Protein AF-A0A936KI25-F1 (afdb_monomer_lite)

Secondary structure (DSSP, 8-state):
---SS--EEE-GGGGSTTSHHHHHGGGS-GGGEEE--TT--S-HHHHHHHHHHHHT--HHHHHHHHHHHHHHHH-

Sequence (75 aa):
MVQNGCVISIGTAILNPKSILNTYISAIDLDSIFLETDDSTISIKTVYDQIKFLKSIELESLISILQNNFNKTFR

Radius of gyration: 11.97 Å; chains: 1; bounding box: 32×26×32 Å
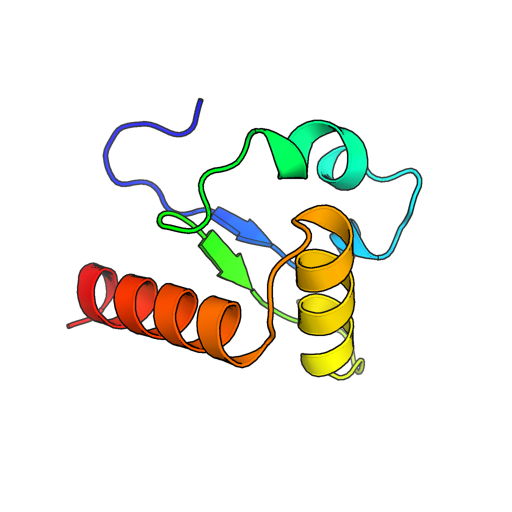
Foldseek 3Di:
DDDDLAAEEDEPLLVDCPRVCLVCVCVDDLLRYDYDHPPDPDDSVSVLVSSCVSNVDDSVVSVVSNVNSCVVPPD

Structure (mmCIF, N/CA/C/O backbone):
data_AF-A0A936KI25-F1
#
_entry.id   AF-A0A936KI25-F1
#
loop_
_atom_site.group_PDB
_atom_site.id
_atom_site.type_symbol
_atom_site.label_atom_id
_atom_site.label_alt_id
_atom_site.label_comp_id
_atom_site.label_asym_id
_atom_site.label_entity_id
_atom_site.label_seq_id
_atom_site.pdbx_PDB_ins_code
_atom_site.Cartn_x
_atom_site.Cartn_y
_atom_site.Cartn_z
_atom_site.occupancy
_atom_site.B_iso_or_equiv
_atom_site.auth_seq_id
_atom_site.auth_comp_id
_atom_site.auth_asym_id
_atom_site.auth_atom_id
_atom_site.pdbx_PDB_model_num
ATOM 1 N N . MET A 1 1 ? -14.340 -2.700 -9.132 1.00 53.62 1 MET A N 1
ATOM 2 C CA . MET A 1 1 ? -14.407 -2.074 -7.793 1.00 53.62 1 MET A CA 1
ATOM 3 C C . MET A 1 1 ? -14.395 -3.195 -6.776 1.00 53.62 1 MET A C 1
ATOM 5 O O . MET A 1 1 ? -15.106 -4.169 -6.994 1.00 53.62 1 MET A O 1
ATOM 9 N N . VAL A 1 2 ? -13.585 -3.097 -5.724 1.00 57.22 2 VAL A N 1
ATOM 10 C CA . VAL A 1 2 ? -13.701 -4.009 -4.579 1.00 57.22 2 VAL A CA 1
ATOM 11 C C . VAL A 1 2 ? -14.912 -3.554 -3.769 1.00 57.22 2 VAL A C 1
ATOM 13 O O . VAL A 1 2 ? -15.037 -2.376 -3.454 1.00 57.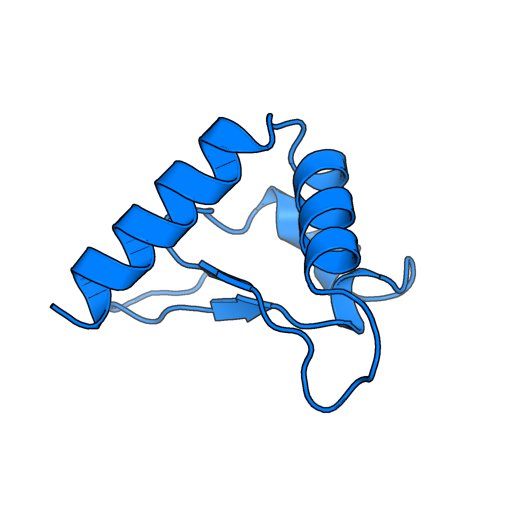22 2 VAL A O 1
ATOM 16 N N . GLN A 1 3 ? -15.865 -4.456 -3.560 1.00 66.06 3 GLN A N 1
ATOM 17 C CA . GLN A 1 3 ? -17.142 -4.196 -2.892 1.00 66.06 3 GLN A CA 1
ATOM 18 C C . GLN A 1 3 ? -17.377 -5.278 -1.830 1.00 66.06 3 GLN A C 1
ATOM 20 O O . GLN A 1 3 ? -16.747 -6.331 -1.877 1.00 66.06 3 GLN A O 1
ATOM 25 N N . ASN A 1 4 ? -18.295 -5.019 -0.893 1.00 69.88 4 ASN A N 1
ATOM 26 C CA . ASN A 1 4 ? -18.763 -5.958 0.141 1.00 69.88 4 ASN A CA 1
ATOM 27 C C . ASN A 1 4 ? -17.748 -6.318 1.240 1.00 69.88 4 ASN A C 1
ATOM 29 O O . ASN A 1 4 ? -17.632 -7.476 1.625 1.00 69.88 4 ASN A O 1
ATOM 33 N N . GLY A 1 5 ? -17.031 -5.327 1.777 1.00 75.81 5 GLY A N 1
ATOM 34 C CA . GLY A 1 5 ? -16.153 -5.546 2.937 1.00 75.81 5 GLY A CA 1
ATOM 35 C C . GLY A 1 5 ? -14.866 -6.314 2.624 1.00 75.81 5 GLY A C 1
ATOM 36 O O . GLY A 1 5 ? -14.135 -6.676 3.539 1.00 75.81 5 GLY A O 1
ATOM 37 N N . CYS A 1 6 ? -14.570 -6.546 1.344 1.00 84.00 6 CYS A N 1
ATOM 38 C CA . CYS A 1 6 ? -13.284 -7.075 0.916 1.00 84.00 6 CYS A CA 1
ATOM 39 C C . CYS A 1 6 ? -12.168 -6.035 1.095 1.00 84.00 6 CYS A C 1
ATOM 41 O O . CYS A 1 6 ? -12.368 -4.841 0.868 1.00 84.00 6 CYS A O 1
ATOM 43 N N . VAL A 1 7 ? -10.982 -6.529 1.445 1.00 89.50 7 VAL A N 1
ATOM 44 C CA . VAL A 1 7 ? -9.750 -5.752 1.626 1.00 89.50 7 VAL A CA 1
ATOM 45 C C . VAL A 1 7 ? -8.703 -6.292 0.652 1.00 89.50 7 VAL A C 1
ATOM 47 O O . VAL A 1 7 ? -8.672 -7.497 0.395 1.00 89.50 7 VAL A O 1
ATOM 50 N N . ILE A 1 8 ? -7.872 -5.423 0.080 1.00 92.06 8 ILE A N 1
ATOM 51 C CA . ILE A 1 8 ? -6.830 -5.810 -0.885 1.00 92.06 8 ILE A CA 1
ATOM 52 C C . ILE A 1 8 ? -5.479 -5.840 -0.177 1.00 92.06 8 ILE A C 1
ATOM 54 O O . ILE A 1 8 ? -5.044 -4.811 0.331 1.00 92.06 8 ILE A O 1
ATOM 58 N N . SER A 1 9 ? -4.782 -6.974 -0.195 1.00 93.44 9 SER A N 1
ATOM 59 C CA . SER A 1 9 ? -3.363 -6.999 0.176 1.00 93.44 9 SER A CA 1
ATOM 60 C C . SER A 1 9 ? -2.500 -6.685 -1.044 1.00 93.44 9 SER A C 1
ATOM 62 O O . SER A 1 9 ? -2.724 -7.235 -2.125 1.00 93.44 9 SER A O 1
ATOM 64 N N . ILE A 1 10 ? -1.560 -5.751 -0.902 1.00 95.56 10 ILE A N 1
ATOM 65 C CA . ILE A 1 10 ? -0.658 -5.315 -1.971 1.00 95.56 10 ILE A CA 1
ATOM 66 C C . ILE A 1 10 ? 0.777 -5.656 -1.573 1.00 95.56 10 ILE A C 1
ATOM 68 O O . ILE A 1 10 ? 1.358 -5.031 -0.684 1.00 95.56 10 ILE A O 1
ATOM 72 N N . GLY A 1 11 ? 1.336 -6.636 -2.278 1.00 95.44 11 GLY A N 1
ATOM 73 C CA . GLY A 1 11 ? 2.706 -7.102 -2.112 1.00 95.44 11 GLY A CA 1
ATOM 74 C C . GLY A 1 11 ? 3.723 -6.437 -3.041 1.00 95.44 11 GLY A C 1
ATOM 75 O O . GLY A 1 11 ? 3.520 -5.357 -3.609 1.00 95.44 11 GLY A O 1
ATOM 76 N N . THR A 1 12 ? 4.833 -7.133 -3.263 1.00 96.62 12 THR A N 1
ATOM 77 C CA . THR A 1 12 ? 6.012 -6.643 -3.996 1.00 96.62 12 THR A CA 1
ATOM 78 C C . THR A 1 12 ? 5.765 -6.373 -5.476 1.00 96.62 12 THR A C 1
ATOM 80 O O . THR A 1 12 ? 6.518 -5.627 -6.106 1.00 96.62 12 THR A O 1
ATOM 83 N N . ALA A 1 13 ? 4.676 -6.899 -6.039 1.00 95.31 13 ALA A N 1
ATOM 84 C CA . ALA A 1 13 ? 4.282 -6.654 -7.421 1.00 95.31 13 ALA A CA 1
ATOM 85 C C . ALA A 1 13 ? 4.100 -5.158 -7.748 1.00 95.31 13 ALA A C 1
ATOM 87 O O . ALA A 1 13 ? 4.244 -4.774 -8.910 1.00 95.31 13 ALA A O 1
ATOM 88 N N . ILE A 1 14 ? 3.825 -4.298 -6.756 1.00 96.38 14 ILE A N 1
ATOM 89 C CA . ILE A 1 14 ? 3.743 -2.838 -6.948 1.00 96.38 14 ILE A CA 1
ATOM 90 C C . ILE A 1 14 ? 5.098 -2.200 -7.297 1.00 96.38 14 ILE A C 1
ATOM 92 O O . ILE A 1 14 ? 5.144 -1.117 -7.876 1.00 96.38 14 ILE A O 1
ATOM 96 N N . LEU A 1 15 ? 6.212 -2.870 -6.999 1.00 95.88 15 LEU A N 1
ATOM 97 C CA . LEU A 1 15 ? 7.559 -2.366 -7.278 1.00 95.88 15 LEU A CA 1
ATOM 98 C C . LEU A 1 15 ? 7.955 -2.510 -8.748 1.00 95.88 15 LEU A C 1
ATOM 100 O O . LEU A 1 15 ? 8.891 -1.858 -9.197 1.00 95.88 15 LEU A O 1
ATOM 104 N N . ASN A 1 16 ? 7.255 -3.353 -9.510 1.00 95.19 16 ASN A N 1
ATOM 105 C CA . ASN A 1 16 ? 7.471 -3.483 -10.943 1.00 95.19 16 ASN A CA 1
ATOM 106 C C . ASN A 1 16 ? 6.669 -2.398 -11.687 1.00 95.19 16 ASN A C 1
ATOM 108 O O . ASN A 1 16 ? 5.440 -2.496 -11.720 1.00 95.19 16 ASN A O 1
ATOM 112 N N . PRO A 1 17 ? 7.307 -1.429 -12.373 1.00 91.81 17 PRO A N 1
ATOM 113 C CA . PRO A 1 17 ? 6.597 -0.366 -13.091 1.00 91.81 17 PRO A CA 1
ATOM 114 C C . PRO A 1 17 ? 5.676 -0.873 -14.210 1.00 91.81 17 PRO A C 1
ATOM 116 O O . PRO A 1 17 ? 4.753 -0.175 -14.614 1.00 91.81 17 PRO A O 1
ATOM 119 N N . LYS A 1 18 ? 5.913 -2.093 -14.714 1.00 94.69 18 LYS A N 1
ATOM 120 C CA . LYS A 1 18 ? 5.062 -2.755 -15.719 1.00 94.69 18 LYS A CA 1
ATOM 121 C C . LYS A 1 18 ? 3.881 -3.510 -15.106 1.00 94.69 18 LYS A C 1
ATOM 123 O O . LYS A 1 18 ? 3.068 -4.063 -15.840 1.00 94.69 18 LYS A O 1
ATOM 128 N N . SER A 1 19 ? 3.805 -3.588 -13.779 1.00 94.81 19 SER A N 1
ATOM 129 C CA . SER A 1 19 ? 2.685 -4.211 -13.087 1.00 94.81 19 SER A CA 1
ATOM 130 C C . SER A 1 19 ? 1.416 -3.412 -13.324 1.00 94.81 19 SER A C 1
ATOM 132 O O . SER A 1 19 ? 1.399 -2.192 -13.166 1.00 94.81 19 SER A O 1
ATOM 134 N N . ILE A 1 20 ? 0.330 -4.124 -13.610 1.00 93.69 20 ILE A N 1
ATOM 135 C CA . ILE A 1 20 ? -1.007 -3.546 -13.740 1.00 93.69 20 ILE A CA 1
ATOM 136 C C . ILE A 1 20 ? -1.431 -2.783 -12.474 1.00 93.69 20 ILE A C 1
ATOM 138 O O . ILE A 1 20 ? -2.196 -1.824 -12.550 1.00 93.69 20 ILE A O 1
ATOM 142 N N . LEU A 1 21 ? -0.873 -3.142 -11.310 1.00 92.94 21 LEU A N 1
ATOM 143 C CA . LEU A 1 21 ? -1.104 -2.421 -10.061 1.00 92.94 21 LEU A CA 1
ATOM 144 C C . LEU A 1 21 ? -0.631 -0.965 -10.140 1.00 92.94 21 LEU A C 1
ATOM 146 O O . LEU A 1 21 ? -1.347 -0.096 -9.659 1.00 92.94 21 LEU A O 1
ATOM 150 N N . ASN A 1 22 ? 0.494 -0.664 -10.802 1.00 93.06 22 ASN A N 1
ATOM 151 C CA . ASN A 1 22 ? 0.944 0.726 -10.977 1.00 93.06 22 ASN A CA 1
ATOM 152 C C . ASN A 1 22 ? -0.056 1.554 -11.800 1.00 93.06 22 ASN A C 1
ATOM 154 O O . ASN A 1 22 ? -0.173 2.757 -11.585 1.00 93.06 22 ASN A O 1
ATOM 158 N N . THR A 1 23 ? -0.812 0.921 -12.703 1.00 91.56 23 THR A N 1
ATOM 159 C CA . THR A 1 23 ? -1.853 1.588 -13.497 1.00 91.56 23 THR A CA 1
ATOM 160 C C . THR A 1 23 ? -3.104 1.899 -12.677 1.00 91.56 23 THR A C 1
ATOM 162 O O . THR A 1 23 ? -3.705 2.954 -12.864 1.00 91.56 23 THR A O 1
ATOM 165 N N . TYR A 1 24 ? -3.507 1.002 -11.772 1.00 91.69 24 TYR A N 1
ATOM 166 C CA . TYR A 1 24 ? -4.792 1.114 -11.069 1.00 91.69 24 TYR A CA 1
ATOM 167 C C . TYR A 1 24 ? -4.694 1.570 -9.616 1.00 91.69 24 TYR A C 1
ATOM 169 O O . TYR A 1 24 ? -5.724 1.895 -9.029 1.00 91.69 24 TYR A O 1
ATOM 177 N N . ILE A 1 25 ? -3.495 1.638 -9.030 1.00 92.69 25 ILE A N 1
ATOM 178 C CA . ILE A 1 25 ? -3.315 1.989 -7.616 1.00 92.69 25 ILE A CA 1
ATOM 179 C C . ILE A 1 25 ? -3.968 3.323 -7.265 1.00 92.69 25 ILE A C 1
ATOM 181 O O . ILE A 1 25 ? -4.560 3.441 -6.200 1.00 92.69 25 ILE A O 1
ATOM 185 N N . SER A 1 26 ? -3.939 4.307 -8.168 1.00 90.69 26 SER A N 1
ATOM 186 C CA . SER A 1 26 ? -4.563 5.617 -7.965 1.00 90.69 26 SER A CA 1
ATOM 187 C C . SER A 1 26 ? -6.064 5.507 -7.677 1.00 90.69 26 SER A C 1
ATOM 1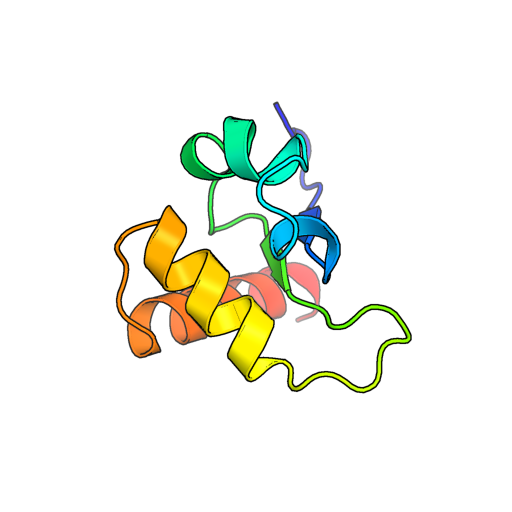89 O O . SER A 1 26 ? -6.550 6.225 -6.807 1.00 90.69 26 SER A O 1
ATOM 191 N N . ALA A 1 27 ? -6.757 4.550 -8.300 1.00 90.62 27 ALA A N 1
ATOM 192 C CA . ALA A 1 27 ? -8.188 4.297 -8.139 1.00 90.62 27 ALA A CA 1
ATOM 193 C C . ALA A 1 27 ? -8.548 3.384 -6.950 1.00 90.62 27 ALA A C 1
ATOM 195 O O . ALA A 1 27 ? -9.729 3.237 -6.638 1.00 90.62 27 ALA A O 1
ATOM 196 N N . ILE A 1 28 ? -7.566 2.749 -6.299 1.00 90.62 28 ILE A N 1
ATOM 197 C CA . ILE A 1 28 ? -7.794 1.896 -5.122 1.00 90.62 28 ILE A CA 1
ATOM 198 C C . ILE A 1 28 ? -7.883 2.772 -3.873 1.00 90.62 28 ILE A C 1
ATOM 200 O O . ILE A 1 28 ? -6.965 3.542 -3.604 1.00 90.62 28 ILE A O 1
ATOM 204 N N . ASP A 1 29 ? -8.951 2.648 -3.093 1.00 91.31 29 ASP A N 1
ATOM 205 C CA . ASP A 1 29 ? -9.084 3.379 -1.833 1.00 91.31 29 ASP A CA 1
ATOM 206 C C . ASP A 1 29 ? -8.124 2.827 -0.767 1.00 91.31 29 ASP A C 1
ATOM 208 O O . ASP A 1 29 ? -8.095 1.619 -0.514 1.00 91.31 29 ASP A O 1
ATOM 212 N N . LEU A 1 30 ? -7.350 3.714 -0.138 1.00 93.94 30 LEU A N 1
ATOM 213 C CA . LEU A 1 30 ? -6.373 3.348 0.887 1.00 93.94 30 LEU A CA 1
ATOM 214 C C . LEU A 1 30 ? -7.035 2.810 2.155 1.00 93.94 30 LEU A C 1
ATOM 216 O O . LEU A 1 30 ? -6.419 2.009 2.849 1.00 93.94 30 LEU A O 1
ATOM 220 N N . ASP A 1 31 ? -8.298 3.147 2.408 1.00 92.88 31 ASP A N 1
ATOM 221 C CA . ASP A 1 31 ? -9.063 2.660 3.565 1.00 92.88 31 ASP A CA 1
ATOM 222 C C . ASP A 1 31 ? -9.514 1.189 3.416 1.00 92.88 31 ASP A C 1
ATOM 224 O O . ASP A 1 31 ? -10.264 0.644 4.232 1.00 92.88 31 ASP A O 1
ATOM 228 N N . SER A 1 32 ? -9.076 0.534 2.337 1.00 90.44 32 SER A N 1
ATOM 229 C CA . SER A 1 32 ? -9.408 -0.850 1.999 1.00 90.44 32 SER A CA 1
ATOM 230 C C . SER A 1 32 ? -8.190 -1.678 1.581 1.00 90.44 32 SER A C 1
ATOM 232 O O . SER A 1 32 ? -8.342 -2.683 0.881 1.00 90.44 32 SER A O 1
ATOM 234 N N . ILE A 1 33 ? -6.984 -1.279 2.009 1.00 94.88 33 ILE A N 1
ATOM 235 C CA . ILE A 1 33 ? -5.753 -2.013 1.691 1.00 94.88 33 ILE A CA 1
ATOM 236 C C . ILE A 1 33 ? -4.949 -2.457 2.912 1.00 94.88 33 ILE A C 1
ATOM 238 O O . ILE A 1 33 ? -4.958 -1.822 3.968 1.00 94.88 33 ILE A O 1
ATOM 242 N N . PHE A 1 34 ? -4.172 -3.511 2.695 1.00 96.31 34 PHE A N 1
ATOM 243 C CA . PHE A 1 34 ? -3.015 -3.906 3.485 1.00 96.31 34 PHE A CA 1
ATOM 244 C C . PHE A 1 34 ? -1.777 -3.958 2.590 1.00 96.31 34 PHE A C 1
ATOM 246 O O . PHE A 1 34 ? -1.892 -4.069 1.369 1.00 96.31 34 PHE A O 1
ATOM 253 N N . LEU A 1 35 ? -0.597 -3.852 3.198 1.00 97.00 35 LEU A N 1
ATOM 254 C CA . LEU A 1 35 ? 0.687 -3.919 2.506 1.00 97.00 35 LEU A CA 1
ATOM 255 C C . LEU A 1 35 ? 1.513 -5.068 3.074 1.00 97.00 35 LEU A C 1
ATOM 257 O O . LEU A 1 35 ? 1.588 -5.233 4.292 1.00 97.00 35 LEU A O 1
ATOM 261 N N . GLU A 1 36 ? 2.163 -5.818 2.194 1.00 95.94 36 GLU A N 1
ATOM 262 C CA . GLU A 1 36 ? 2.945 -6.999 2.556 1.00 95.94 36 GLU A CA 1
ATOM 263 C C . GLU A 1 36 ? 4.223 -7.115 1.718 1.00 95.94 36 GLU A C 1
ATOM 265 O O . GLU A 1 36 ? 4.444 -6.368 0.765 1.00 95.94 36 GLU A O 1
ATOM 270 N N . THR A 1 37 ? 5.100 -8.041 2.098 1.00 96.00 37 THR A N 1
ATOM 271 C CA . THR A 1 37 ? 6.350 -8.348 1.383 1.00 96.00 37 THR A CA 1
ATOM 272 C C . THR A 1 37 ? 6.270 -9.644 0.585 1.00 96.00 37 THR A C 1
ATOM 274 O O . THR A 1 37 ? 7.302 -10.098 0.085 1.00 96.00 37 THR A O 1
ATOM 277 N N . ASP A 1 38 ? 5.085 -10.251 0.475 1.00 90.88 38 ASP A N 1
ATOM 278 C CA . ASP A 1 38 ? 4.929 -11.642 0.040 1.00 90.88 38 ASP A CA 1
ATOM 279 C C . ASP A 1 38 ? 5.913 -12.546 0.829 1.00 90.88 38 ASP A C 1
ATOM 281 O O . ASP A 1 38 ? 6.151 -12.311 2.016 1.00 90.88 38 ASP A O 1
ATOM 285 N N . ASP A 1 39 ? 6.568 -13.497 0.156 1.00 88.31 39 ASP A N 1
ATOM 286 C CA . ASP A 1 39 ? 7.687 -14.298 0.684 1.00 88.31 39 ASP A CA 1
ATOM 287 C C 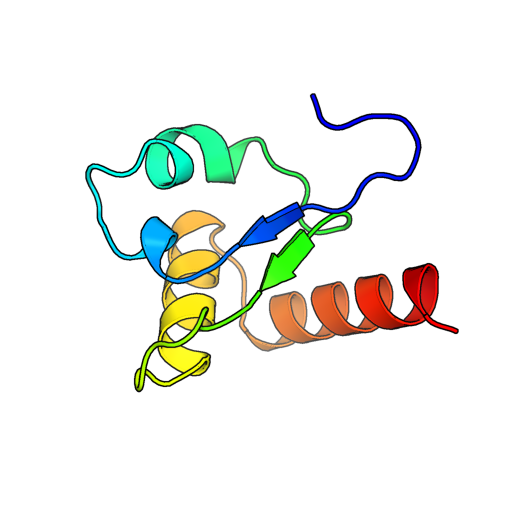. ASP A 1 39 ? 9.078 -13.711 0.343 1.00 88.31 39 ASP A C 1
ATOM 289 O O . ASP A 1 39 ? 10.094 -14.412 0.347 1.00 88.31 39 ASP A O 1
ATOM 293 N N . SER A 1 40 ? 9.158 -12.427 -0.021 1.00 91.31 40 SER A N 1
ATOM 294 C CA . SER A 1 40 ? 10.426 -11.804 -0.421 1.00 91.31 40 SER A CA 1
ATOM 295 C C . SER A 1 40 ? 11.262 -11.323 0.773 1.00 91.31 40 SER A C 1
ATOM 297 O O . SER A 1 40 ? 10.755 -11.042 1.856 1.00 91.31 40 SER A O 1
ATOM 299 N N . THR A 1 41 ? 12.570 -11.157 0.558 1.00 93.88 41 THR A N 1
ATOM 300 C CA . THR A 1 41 ? 13.509 -10.648 1.574 1.00 93.88 41 THR A CA 1
ATOM 301 C C . THR A 1 41 ? 13.622 -9.122 1.601 1.00 93.88 41 THR A C 1
ATOM 303 O O . THR A 1 41 ? 14.482 -8.576 2.298 1.00 93.88 41 THR A O 1
ATOM 306 N N . ILE A 1 42 ? 12.796 -8.409 0.829 1.00 93.88 42 ILE A N 1
ATOM 307 C CA . ILE A 1 42 ? 12.869 -6.949 0.767 1.00 93.88 42 ILE A CA 1
ATOM 308 C C . ILE A 1 42 ? 12.292 -6.326 2.037 1.00 93.88 42 ILE A C 1
ATOM 310 O O . ILE A 1 42 ? 11.415 -6.882 2.695 1.00 93.88 42 ILE A O 1
ATOM 314 N N . SER A 1 43 ? 12.742 -5.117 2.362 1.00 95.62 43 SER A N 1
ATOM 315 C CA . SER A 1 43 ? 12.135 -4.370 3.458 1.00 95.62 43 SER A CA 1
ATOM 316 C C . SER A 1 43 ? 10.704 -3.967 3.104 1.00 95.62 43 SER A C 1
ATOM 318 O O . SER A 1 43 ? 10.468 -3.391 2.041 1.00 95.62 43 SER A O 1
ATOM 320 N N . ILE A 1 44 ? 9.767 -4.142 4.040 1.00 95.69 44 ILE A N 1
ATOM 321 C CA . ILE A 1 44 ? 8.407 -3.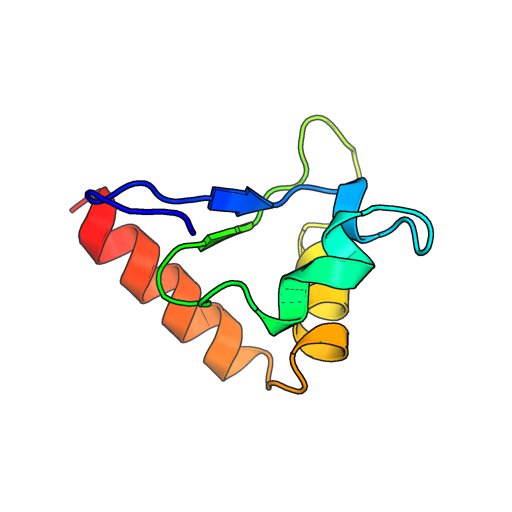593 3.914 1.00 95.69 44 ILE A CA 1
ATOM 322 C C . ILE A 1 44 ? 8.420 -2.075 3.660 1.00 95.69 44 ILE A C 1
ATOM 324 O O . ILE A 1 44 ? 7.554 -1.547 2.963 1.00 95.69 44 ILE A O 1
ATOM 328 N N . LYS A 1 45 ? 9.462 -1.372 4.131 1.00 96.44 45 LYS A N 1
ATOM 329 C CA . LYS A 1 45 ? 9.669 0.054 3.856 1.00 96.44 45 LYS A CA 1
ATOM 330 C C . LYS A 1 45 ? 9.712 0.350 2.354 1.00 96.44 45 LYS A C 1
ATOM 332 O O . LYS A 1 45 ? 9.210 1.385 1.937 1.00 96.44 45 LYS A O 1
ATOM 337 N N . THR A 1 46 ? 10.253 -0.553 1.537 1.00 96.94 46 THR A N 1
ATOM 338 C CA . THR A 1 46 ? 10.299 -0.391 0.078 1.00 96.94 46 THR A CA 1
ATOM 339 C C . THR A 1 46 ? 8.896 -0.373 -0.530 1.00 96.94 46 THR A C 1
ATOM 341 O O . THR A 1 46 ? 8.616 0.450 -1.398 1.00 96.94 46 THR A O 1
ATOM 344 N N . VAL A 1 47 ? 7.989 -1.224 -0.042 1.00 97.19 47 VAL A N 1
ATOM 345 C CA . VAL A 1 47 ? 6.580 -1.231 -0.469 1.00 97.19 47 VAL A CA 1
ATOM 346 C C . VAL A 1 47 ? 5.876 0.046 -0.007 1.00 97.19 47 VAL A C 1
ATOM 348 O O . VAL A 1 47 ? 5.156 0.668 -0.786 1.00 97.19 47 VAL A O 1
ATOM 351 N N . TYR A 1 48 ? 6.143 0.499 1.222 1.00 97.69 48 TYR A N 1
ATOM 352 C CA . TYR A 1 48 ? 5.583 1.751 1.744 1.00 97.69 48 TYR A CA 1
ATOM 353 C C . TYR A 1 48 ? 6.031 2.957 0.919 1.00 97.69 48 TYR A C 1
ATOM 355 O O . TYR A 1 48 ? 5.201 3.772 0.525 1.00 97.69 48 TYR A O 1
ATOM 363 N N . ASP A 1 49 ? 7.328 3.060 0.628 1.00 97.56 49 ASP A N 1
ATOM 364 C CA . ASP A 1 49 ? 7.892 4.159 -0.154 1.00 97.56 49 ASP A CA 1
ATOM 365 C C . ASP A 1 49 ? 7.288 4.198 -1.568 1.00 97.56 49 ASP A C 1
ATOM 367 O O . ASP A 1 49 ? 6.934 5.277 -2.049 1.00 97.56 49 ASP A O 1
ATOM 371 N N . GLN A 1 50 ? 7.063 3.036 -2.194 1.00 96.88 50 GLN A N 1
ATOM 372 C CA . GLN A 1 50 ? 6.398 2.969 -3.497 1.00 96.88 50 GLN A CA 1
ATOM 373 C C . GLN A 1 50 ? 4.937 3.430 -3.430 1.00 96.88 50 GLN A C 1
ATOM 375 O O . GLN A 1 50 ? 4.497 4.209 -4.275 1.00 96.88 50 GLN A O 1
ATOM 380 N N . ILE A 1 51 ? 4.172 2.992 -2.427 1.00 97.00 51 ILE A N 1
ATOM 381 C CA . ILE A 1 51 ? 2.769 3.406 -2.272 1.00 97.00 51 ILE A CA 1
ATOM 382 C C . ILE A 1 51 ? 2.671 4.904 -1.992 1.00 97.00 51 ILE A C 1
ATOM 384 O O . ILE A 1 51 ? 1.868 5.583 -2.631 1.00 97.00 51 ILE A O 1
ATOM 388 N N . LYS A 1 52 ? 3.520 5.440 -1.105 1.00 96.75 52 LYS A N 1
ATOM 389 C CA . LYS A 1 52 ? 3.605 6.883 -0.840 1.00 96.75 52 LYS A CA 1
ATOM 390 C C . LYS A 1 52 ? 3.853 7.676 -2.112 1.00 96.75 52 LYS A C 1
ATOM 392 O O . LYS A 1 52 ? 3.170 8.667 -2.348 1.00 96.75 52 LYS A O 1
ATOM 397 N N . PHE A 1 53 ? 4.811 7.229 -2.924 1.00 96.00 53 PHE A N 1
ATOM 398 C CA . PHE A 1 53 ? 5.137 7.868 -4.191 1.00 96.00 53 PHE A CA 1
ATOM 399 C C . PHE A 1 53 ? 3.928 7.874 -5.138 1.00 96.00 53 PHE A C 1
ATOM 401 O O . PHE A 1 53 ? 3.516 8.933 -5.607 1.00 96.00 53 PHE A O 1
ATOM 408 N N . LEU A 1 54 ? 3.299 6.715 -5.354 1.00 95.25 54 LEU A N 1
ATOM 409 C CA . LEU A 1 54 ? 2.175 6.567 -6.287 1.00 95.25 54 LEU A CA 1
ATOM 410 C C . LEU A 1 54 ? 0.893 7.276 -5.827 1.00 95.25 54 LEU A 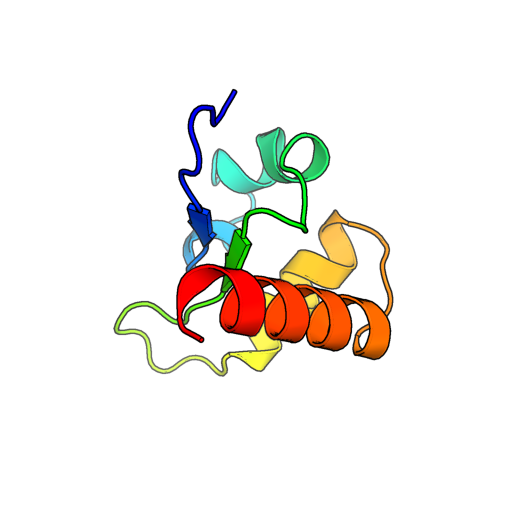C 1
ATOM 412 O O . LEU A 1 54 ? 0.066 7.652 -6.656 1.00 95.25 54 LEU A O 1
ATOM 416 N N . LYS A 1 55 ? 0.711 7.449 -4.514 1.00 95.12 55 LYS A N 1
ATOM 417 C CA . LYS A 1 55 ? -0.454 8.115 -3.914 1.00 95.12 55 LYS A CA 1
ATOM 418 C C . LYS A 1 55 ? -0.209 9.568 -3.531 1.00 95.12 55 LYS A C 1
ATOM 420 O O . LYS A 1 55 ? -1.169 10.253 -3.203 1.00 95.12 55 LYS A O 1
ATOM 425 N N . SER A 1 56 ? 1.043 10.026 -3.591 1.00 95.81 56 SER A N 1
ATOM 426 C CA . SER A 1 56 ? 1.460 11.356 -3.136 1.00 95.81 56 SER A CA 1
ATOM 427 C C . SER A 1 56 ? 0.995 11.650 -1.704 1.00 95.81 56 SER A C 1
ATOM 429 O O . SER A 1 56 ? 0.351 12.662 -1.441 1.00 95.81 56 SER A O 1
ATOM 431 N N . ILE A 1 57 ? 1.306 10.733 -0.782 1.00 96.94 57 ILE A N 1
ATOM 432 C CA . ILE A 1 57 ? 0.971 10.847 0.645 1.00 96.94 57 ILE A CA 1
ATOM 433 C C . ILE A 1 57 ? 2.210 10.718 1.526 1.00 96.94 57 ILE A C 1
ATOM 435 O O . ILE A 1 57 ? 3.195 10.062 1.172 1.00 96.94 57 ILE A O 1
ATOM 439 N N . GLU A 1 58 ? 2.116 11.284 2.724 1.00 97.88 58 GLU A N 1
ATOM 440 C CA . GLU A 1 58 ? 3.153 11.162 3.739 1.00 97.88 58 GLU A CA 1
ATOM 441 C C . GLU A 1 58 ? 3.144 9.797 4.432 1.00 97.88 58 GLU A C 1
ATOM 443 O O . GLU A 1 58 ? 2.132 9.092 4.493 1.00 97.88 58 GLU A O 1
ATOM 448 N N . LEU A 1 59 ? 4.306 9.416 4.974 1.00 96.38 59 LEU A N 1
ATOM 449 C CA . LEU A 1 59 ? 4.488 8.107 5.607 1.00 96.38 59 LEU A CA 1
ATOM 450 C C . LEU A 1 59 ? 3.598 7.943 6.837 1.00 96.38 59 LEU A C 1
ATOM 452 O O . LEU A 1 59 ? 2.993 6.891 7.015 1.00 96.38 59 LEU A O 1
ATOM 456 N N . GLU A 1 60 ? 3.514 8.974 7.675 1.00 97.44 60 GLU A N 1
ATOM 457 C CA . GLU A 1 60 ? 2.709 8.936 8.898 1.00 97.44 60 GLU A CA 1
ATOM 458 C C . GLU A 1 60 ? 1.222 8.776 8.577 1.00 97.44 60 GLU A C 1
ATOM 460 O O . GLU A 1 60 ? 0.535 7.980 9.218 1.00 97.44 60 GLU A O 1
ATOM 465 N N . SER A 1 61 ? 0.739 9.461 7.535 1.00 97.88 61 SER A N 1
ATOM 466 C CA . SER A 1 61 ? -0.631 9.306 7.042 1.00 97.88 61 SER A CA 1
ATOM 467 C C . SER A 1 61 ? -0.884 7.887 6.538 1.00 97.88 61 SER A C 1
ATOM 469 O O . SER A 1 61 ? -1.875 7.278 6.935 1.00 97.88 61 SER A O 1
ATOM 471 N N . LEU A 1 62 ? 0.028 7.328 5.731 1.00 97.69 62 LEU A N 1
ATOM 472 C CA . LEU A 1 62 ? -0.083 5.946 5.257 1.00 97.69 62 LEU A CA 1
ATOM 473 C C . LEU A 1 62 ? -0.132 4.953 6.427 1.00 97.69 62 LEU A C 1
ATOM 475 O O . LEU A 1 62 ? -1.007 4.095 6.463 1.00 97.69 62 LEU A O 1
ATOM 479 N N . ILE A 1 63 ? 0.770 5.083 7.403 1.00 97.06 63 ILE A N 1
ATOM 480 C CA . ILE A 1 63 ? 0.805 4.203 8.580 1.00 97.06 63 ILE A CA 1
ATOM 481 C C . ILE A 1 63 ? -0.500 4.304 9.375 1.00 97.06 63 ILE A C 1
ATOM 483 O O . ILE A 1 63 ? -1.056 3.273 9.749 1.00 97.06 63 ILE A O 1
ATOM 487 N N . SER A 1 64 ? -1.000 5.520 9.607 1.00 98.00 64 SER A N 1
ATOM 488 C CA . SER A 1 64 ? -2.259 5.751 10.325 1.00 98.00 64 SER A CA 1
ATOM 489 C C . SER A 1 64 ? -3.443 5.066 9.632 1.00 98.00 64 SER A C 1
ATOM 491 O O . SER A 1 64 ? -4.214 4.353 10.277 1.00 98.00 64 SER A O 1
ATOM 493 N N . ILE A 1 65 ? -3.540 5.193 8.303 1.00 97.50 65 ILE A N 1
ATOM 494 C CA . ILE A 1 65 ? -4.583 4.534 7.504 1.00 97.50 65 ILE A CA 1
ATOM 495 C C . ILE A 1 65 ? -4.480 3.009 7.628 1.00 97.50 65 ILE A C 1
ATOM 497 O O . ILE A 1 65 ? -5.464 2.345 7.946 1.00 97.50 65 ILE A O 1
ATOM 501 N N . LEU A 1 66 ? -3.283 2.438 7.464 1.00 96.88 66 LEU A N 1
ATOM 502 C CA . LEU A 1 66 ? -3.081 0.987 7.564 1.00 96.88 66 LEU A CA 1
ATOM 503 C C . LEU A 1 66 ? -3.412 0.447 8.964 1.00 96.88 66 LEU A C 1
ATOM 505 O O . LEU A 1 66 ? -3.997 -0.629 9.093 1.00 96.88 66 LEU A O 1
ATOM 509 N N . GLN A 1 67 ? -3.083 1.198 10.018 1.00 96.75 67 GLN A N 1
ATOM 510 C CA . GLN A 1 67 ? -3.460 0.854 11.390 1.00 96.75 67 GLN A CA 1
ATOM 511 C C . GLN A 1 67 ? -4.978 0.884 11.585 1.00 96.75 67 GLN A C 1
ATOM 513 O O . GLN A 1 67 ? -5.533 -0.010 12.229 1.00 96.75 67 GLN A O 1
ATOM 518 N N . ASN A 1 68 ? -5.658 1.879 11.017 1.00 96.75 68 ASN A N 1
ATOM 519 C CA . ASN A 1 68 ? -7.113 1.954 11.049 1.00 96.75 68 ASN A CA 1
ATOM 520 C C . ASN A 1 68 ? -7.755 0.763 10.316 1.00 96.75 68 ASN A C 1
ATOM 522 O O . ASN A 1 68 ? -8.651 0.121 10.865 1.00 96.75 68 ASN A O 1
ATOM 526 N N . ASN A 1 69 ? -7.241 0.400 9.137 1.00 95.19 69 ASN A N 1
ATOM 527 C CA . ASN A 1 69 ? -7.701 -0.768 8.380 1.00 95.19 69 ASN A CA 1
ATOM 528 C C . ASN A 1 69 ? -7.525 -2.062 9.180 1.00 95.19 69 ASN A C 1
ATOM 530 O O . ASN A 1 69 ? -8.433 -2.896 9.223 1.00 95.19 69 ASN A O 1
ATOM 534 N N . PHE A 1 70 ? -6.380 -2.211 9.855 1.00 95.06 70 PHE A N 1
ATOM 535 C CA . PHE A 1 70 ? -6.102 -3.359 10.715 1.00 95.06 70 PHE A CA 1
ATOM 536 C C . PHE A 1 70 ? -7.108 -3.452 11.861 1.00 95.06 70 PHE A C 1
ATOM 538 O O . PHE A 1 70 ? -7.716 -4.502 12.055 1.00 95.06 70 PHE A O 1
ATOM 545 N N . ASN A 1 71 ? -7.328 -2.348 12.583 1.00 95.12 71 ASN A N 1
ATOM 546 C CA . ASN A 1 71 ? -8.285 -2.306 13.686 1.00 95.12 71 ASN A CA 1
ATOM 547 C C . ASN A 1 71 ? -9.703 -2.633 13.209 1.00 95.12 71 ASN A C 1
ATOM 549 O O . ASN A 1 71 ? -10.373 -3.427 13.843 1.00 95.12 71 ASN A O 1
ATOM 553 N N . LYS A 1 72 ? -10.140 -2.084 12.072 1.00 91.75 72 LYS A N 1
ATOM 554 C CA . LYS A 1 72 ? -11.476 -2.342 11.516 1.00 91.75 72 LYS A CA 1
ATOM 555 C C . LYS A 1 72 ? -11.689 -3.800 11.086 1.00 91.75 72 LYS A C 1
ATOM 557 O O . LYS A 1 72 ? -12.826 -4.258 11.056 1.00 91.75 72 LYS A O 1
ATOM 562 N N . THR A 1 73 ? -10.622 -4.493 10.690 1.00 91.69 73 THR A N 1
ATOM 563 C CA . THR A 1 73 ? -10.708 -5.845 10.111 1.00 91.69 73 THR A CA 1
ATOM 564 C C . THR A 1 73 ? -10.472 -6.943 11.148 1.00 91.69 73 THR A C 1
ATOM 566 O O . THR A 1 73 ? -11.080 -8.007 11.056 1.00 91.69 73 THR A O 1
ATOM 569 N N . PHE A 1 74 ? -9.591 -6.707 12.124 1.00 92.00 74 PHE A N 1
ATOM 570 C CA . PHE A 1 74 ? -9.086 -7.745 13.031 1.00 92.00 74 PHE A CA 1
ATOM 571 C C . PHE A 1 74 ? -9.306 -7.457 14.523 1.00 92.00 74 PHE A C 1
ATOM 573 O O . PHE A 1 74 ? -8.865 -8.256 15.352 1.00 92.00 74 PHE A O 1
ATOM 580 N N . ARG A 1 75 ? -9.943 -6.339 14.889 1.00 84.50 75 ARG A N 1
ATOM 581 C CA . ARG A 1 75 ? -10.325 -6.022 16.273 1.00 84.50 75 ARG A CA 1
ATOM 582 C C . ARG A 1 75 ? -11.815 -5.737 16.368 1.00 84.50 75 ARG A C 1
ATOM 584 O O . ARG A 1 75 ? -12.387 -6.147 17.398 1.00 84.50 75 ARG A O 1
#

pLDDT: mean 92.4, std 8.26, range [53.62, 98.0]